Protein AF-A0AAV2GQD8-F1 (afdb_monomer_lite)

InterPro domains:
  IPR002680 Alternative oxidase [PTHR31803] (1-68)

Secondary structure (DSSP, 8-state):
-BPPHHHHHHHHSS-THHHHHT-SSS-TT------SBHHHHHHHHHHHHHHHHHHHHHTTSTT----TT---------------SHHHHHHHHTSPP------

Sequence (103 aa):
MPAPEVAVRYYTGGDLYLFDEFQTSRVPNSRRPRIGSLYDTFVNIREDEGEHCKTMKACQTPGNLRSPHSYAADDSNEDESSCEGIVDCLKKSVGPALSKTKQ

Organism: NCBI:txid586398

Radius of gyration: 21.71 Å; chains: 1; bounding box: 46×34×69 Å

pLDDT: mean 72.28, std 17.32, range [35.75, 95.94]

Foldseek 3Di:
DFDDPVLCCQQPHDDPVVQQLLQLPDHPPPDRQDGGHNVSSVVVVVVSVVSVVVSVVLVQFPPSHDDPPDDPPDDDDDPPPDQSDPVSVVVVVPPDDDDDDDD

Structure (mmCIF, N/CA/C/O backbone):
data_AF-A0AAV2GQD8-F1
#
_entry.id   AF-A0AAV2GQD8-F1
#
loop_
_atom_site.group_PDB
_atom_site.id
_atom_site.type_symbol
_atom_site.label_atom_id
_atom_site.label_alt_id
_atom_site.label_comp_id
_atom_site.label_asym_id
_atom_site.label_entity_id
_atom_site.label_seq_id
_atom_site.pdbx_PDB_ins_code
_atom_site.Cartn_x
_atom_site.Cartn_y
_atom_site.Cartn_z
_atom_site.occupancy
_atom_site.B_iso_or_equiv
_atom_site.auth_seq_id
_atom_site.auth_comp_id
_atom_site.auth_asym_id
_atom_site.auth_atom_id
_atom_site.pdbx_PDB_model_num
ATOM 1 N N . MET A 1 1 ? -6.081 1.060 22.231 1.00 91.00 1 MET A N 1
ATOM 2 C CA . MET A 1 1 ? -7.135 1.447 21.267 1.00 91.00 1 MET A CA 1
ATOM 3 C C . MET A 1 1 ? -7.270 0.349 20.223 1.00 91.00 1 MET A C 1
ATOM 5 O O . MET A 1 1 ? -6.226 -0.141 19.788 1.00 91.00 1 MET A O 1
ATOM 9 N N . PRO A 1 2 ? -8.496 -0.059 19.859 1.00 95.81 2 PRO A N 1
ATOM 10 C CA . PRO A 1 2 ? -8.719 -1.062 18.818 1.00 95.81 2 PRO A CA 1
ATOM 11 C C . PRO A 1 2 ? -8.295 -0.538 17.440 1.00 95.81 2 PRO A C 1
ATOM 13 O O . PRO A 1 2 ? -8.172 0.674 17.245 1.00 95.81 2 PRO A O 1
ATOM 16 N N . ALA A 1 3 ? -8.055 -1.450 16.500 1.00 95.62 3 ALA A N 1
ATOM 17 C CA . ALA A 1 3 ? -7.791 -1.087 15.112 1.00 95.62 3 ALA A CA 1
ATOM 18 C C . ALA A 1 3 ? -9.053 -0.496 14.443 1.00 95.62 3 ALA A C 1
ATOM 20 O O . ALA A 1 3 ? -10.159 -0.970 14.715 1.00 95.62 3 ALA A O 1
ATOM 21 N N . PRO A 1 4 ? -8.916 0.508 13.558 1.00 95.50 4 PRO A N 1
ATOM 22 C CA . PRO A 1 4 ? -10.028 1.000 12.750 1.00 95.50 4 PRO A CA 1
ATOM 23 C C . PRO A 1 4 ? -10.604 -0.100 11.853 1.00 95.50 4 PRO A C 1
ATOM 25 O O . PRO A 1 4 ? -9.856 -0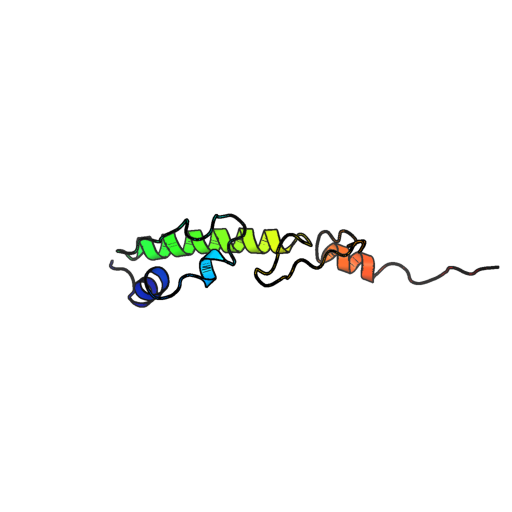.871 11.252 1.00 95.50 4 PRO A O 1
ATOM 28 N N . GLU A 1 5 ? -11.926 -0.129 11.690 1.00 93.88 5 GLU A N 1
ATOM 29 C CA . GLU A 1 5 ? -12.605 -1.167 10.903 1.00 93.88 5 GLU A CA 1
ATOM 30 C C . GLU A 1 5 ? -12.125 -1.216 9.441 1.00 93.88 5 GLU A C 1
ATOM 32 O O . GLU A 1 5 ? -11.933 -2.296 8.884 1.00 93.88 5 GLU A O 1
ATOM 37 N N . VAL A 1 6 ? -11.851 -0.053 8.838 1.00 92.31 6 VAL A N 1
ATOM 38 C CA . VAL A 1 6 ? -11.290 0.041 7.480 1.00 92.31 6 VAL A CA 1
ATOM 39 C C . VAL A 1 6 ? -9.928 -0.643 7.369 1.00 92.31 6 VAL A C 1
ATOM 41 O O . VAL A 1 6 ? -9.692 -1.366 6.408 1.00 92.31 6 VAL A O 1
ATOM 44 N N . ALA A 1 7 ? -9.061 -0.479 8.371 1.00 91.00 7 ALA A N 1
ATOM 45 C CA . ALA A 1 7 ? -7.739 -1.090 8.374 1.00 91.00 7 ALA A CA 1
ATOM 46 C C . ALA A 1 7 ? -7.847 -2.608 8.545 1.00 91.00 7 ALA A C 1
ATOM 48 O O . ALA A 1 7 ? -7.154 -3.353 7.857 1.00 91.00 7 ALA A O 1
ATOM 49 N N . VAL A 1 8 ? -8.761 -3.074 9.406 1.00 91.50 8 VAL A N 1
ATOM 50 C CA . VAL A 1 8 ? -9.047 -4.507 9.559 1.00 91.50 8 VAL A CA 1
ATOM 51 C C . VAL A 1 8 ? -9.474 -5.100 8.219 1.00 91.50 8 VAL A C 1
ATOM 53 O O . VAL A 1 8 ? -8.863 -6.062 7.764 1.00 91.50 8 VAL A O 1
ATOM 56 N N . ARG A 1 9 ? -10.458 -4.500 7.539 1.00 89.81 9 ARG A N 1
ATOM 57 C CA . ARG A 1 9 ? -10.928 -4.974 6.227 1.00 89.81 9 ARG A CA 1
ATOM 58 C C . ARG A 1 9 ? -9.836 -4.926 5.156 1.00 89.81 9 ARG A C 1
ATOM 60 O O . ARG A 1 9 ? -9.734 -5.866 4.385 1.00 89.81 9 ARG A O 1
ATOM 67 N N . TYR A 1 10 ? -9.018 -3.877 5.132 1.00 87.81 10 TYR A N 1
ATOM 68 C CA . TYR A 1 10 ? -7.930 -3.713 4.164 1.00 87.81 10 TYR A CA 1
ATOM 69 C C . TYR A 1 10 ? -6.837 -4.778 4.317 1.00 87.81 10 TYR A C 1
ATOM 71 O O . TYR A 1 10 ? -6.406 -5.366 3.334 1.00 87.81 10 TYR A O 1
ATOM 79 N N . TYR A 1 11 ? -6.413 -5.060 5.552 1.00 85.50 11 TYR A N 1
ATOM 80 C CA . TYR A 1 11 ? -5.309 -5.986 5.821 1.00 85.50 11 TYR A CA 1
ATOM 81 C C . TYR A 1 11 ? -5.726 -7.454 5.983 1.00 85.50 11 TYR A C 1
ATOM 83 O O . TYR A 1 11 ? -4.861 -8.328 5.994 1.00 85.50 11 TYR A O 1
ATOM 91 N N . THR A 1 12 ? -7.022 -7.741 6.149 1.00 85.44 12 THR A N 1
ATOM 92 C CA . THR A 1 12 ? -7.524 -9.113 6.371 1.00 85.44 12 THR A CA 1
ATOM 93 C C . THR A 1 12 ? -8.600 -9.562 5.387 1.00 85.44 12 THR A C 1
ATOM 95 O O . THR A 1 12 ? -8.899 -10.753 5.331 1.00 85.44 12 THR A O 1
ATOM 98 N N . GLY A 1 13 ? -9.200 -8.642 4.629 1.00 75.50 13 GLY A N 1
ATOM 99 C CA . GLY A 1 13 ? -10.270 -8.934 3.681 1.00 75.50 13 GLY A CA 1
ATOM 100 C C . GLY A 1 13 ? -9.784 -9.018 2.234 1.00 75.50 13 GLY A C 1
ATOM 101 O O . GLY A 1 13 ? -8.865 -8.311 1.836 1.00 75.50 13 GLY A O 1
ATOM 102 N N . GLY A 1 14 ? -10.473 -9.835 1.434 1.00 70.56 14 GLY A N 1
ATOM 103 C CA . GLY A 1 14 ? -10.323 -9.875 -0.023 1.00 70.56 14 GLY A CA 1
ATOM 104 C C . GLY A 1 14 ? -9.060 -10.569 -0.540 1.00 70.56 14 GLY A C 1
ATOM 105 O O . GLY A 1 14 ? -8.363 -11.274 0.189 1.00 70.56 14 GLY A O 1
ATOM 106 N N . ASP A 1 15 ? -8.820 -10.390 -1.838 1.00 65.94 15 ASP A N 1
ATOM 107 C CA . ASP A 1 15 ? -7.637 -10.884 -2.535 1.00 65.94 15 ASP A CA 1
ATOM 108 C C . ASP A 1 15 ? -6.484 -9.882 -2.363 1.00 65.94 15 ASP A C 1
ATOM 110 O O . ASP A 1 15 ? -6.488 -8.799 -2.949 1.00 65.94 15 ASP A O 1
ATOM 114 N N . LEU A 1 16 ? -5.503 -10.229 -1.523 1.00 64.19 16 LEU A N 1
ATOM 115 C CA . LEU A 1 16 ? -4.306 -9.418 -1.244 1.00 64.19 16 LEU A CA 1
ATOM 116 C C . LEU A 1 16 ? -3.320 -9.382 -2.431 1.00 64.19 16 LEU A C 1
ATOM 118 O O . LEU A 1 16 ? -2.214 -8.864 -2.292 1.00 64.19 16 LEU A O 1
ATOM 122 N N . TYR A 1 17 ? -3.724 -9.913 -3.588 1.00 53.81 17 TYR A N 1
ATOM 123 C CA . TYR A 1 17 ? -2.973 -10.004 -4.839 1.00 53.81 17 TYR A CA 1
ATOM 124 C C . TYR A 1 17 ? -2.222 -8.721 -5.218 1.00 53.81 17 TYR A C 1
ATOM 126 O O . TYR A 1 17 ? -1.050 -8.779 -5.583 1.00 53.81 17 TYR A O 1
ATOM 134 N N . LEU A 1 18 ? -2.836 -7.547 -5.028 1.00 56.88 18 LEU A N 1
ATOM 135 C CA . LEU A 1 18 ? -2.186 -6.268 -5.341 1.00 56.88 18 LEU A CA 1
ATOM 136 C C . LEU A 1 18 ? -1.017 -5.900 -4.412 1.00 56.88 18 LEU A C 1
ATOM 138 O O . LEU A 1 18 ? -0.214 -5.051 -4.778 1.00 56.88 18 LEU A O 1
ATOM 142 N N . PHE A 1 19 ? -0.876 -6.498 -3.229 1.00 60.38 19 PHE A N 1
ATOM 143 C CA . PHE A 1 19 ? 0.274 -6.204 -2.366 1.00 60.38 19 PHE A CA 1
ATOM 144 C C . PHE A 1 19 ? 1.501 -7.019 -2.731 1.00 60.38 19 PHE A C 1
ATOM 146 O O . PHE A 1 19 ? 2.612 -6.514 -2.616 1.00 60.38 19 PHE A O 1
ATOM 153 N N . ASP A 1 20 ? 1.314 -8.268 -3.147 1.00 63.81 20 ASP A N 1
ATOM 154 C CA . ASP A 1 20 ? 2.431 -9.160 -3.447 1.00 63.81 20 ASP A CA 1
ATOM 155 C C . ASP A 1 20 ? 3.028 -8.905 -4.831 1.00 63.81 20 ASP A C 1
ATOM 157 O O . ASP A 1 20 ? 4.241 -9.006 -4.990 1.00 63.81 20 ASP A O 1
ATOM 161 N N . GLU A 1 21 ? 2.214 -8.551 -5.831 1.00 62.97 21 GLU A N 1
ATOM 162 C CA . GLU A 1 21 ? 2.711 -8.351 -7.200 1.00 62.97 21 GLU A CA 1
ATOM 163 C C . GLU A 1 21 ? 3.638 -7.142 -7.344 1.00 62.97 21 GLU A C 1
ATOM 165 O O . GLU A 1 21 ? 4.584 -7.176 -8.131 1.00 62.97 21 GLU A O 1
ATOM 170 N N . PHE A 1 22 ? 3.380 -6.072 -6.591 1.00 62.84 22 PHE A N 1
ATOM 171 C CA . PHE A 1 22 ? 4.165 -4.840 -6.676 1.00 62.84 22 PHE A CA 1
ATOM 172 C C . PHE A 1 22 ? 5.341 -4.806 -5.693 1.00 62.84 22 PHE A C 1
ATOM 174 O O . PHE A 1 22 ? 6.157 -3.891 -5.761 1.00 62.84 22 PHE A O 1
ATOM 181 N N . GLN A 1 23 ? 5.475 -5.797 -4.806 1.00 69.81 23 GLN A N 1
ATOM 182 C CA . GLN A 1 23 ? 6.616 -5.908 -3.900 1.00 69.81 23 GLN A CA 1
ATOM 183 C C . GLN A 1 23 ? 7.820 -6.514 -4.620 1.00 69.81 23 GLN A C 1
ATOM 185 O O . GLN A 1 23 ? 7.916 -7.717 -4.833 1.00 69.81 23 GLN A O 1
ATOM 190 N N . THR A 1 24 ? 8.807 -5.681 -4.934 1.00 69.50 24 THR A N 1
ATOM 191 C CA . THR A 1 24 ? 10.014 -6.119 -5.657 1.00 69.50 24 THR A CA 1
ATOM 192 C C . THR A 1 24 ? 11.045 -6.827 -4.777 1.00 69.50 24 THR A C 1
ATOM 194 O O . THR A 1 24 ? 12.006 -7.394 -5.292 1.00 69.50 24 THR A O 1
ATOM 197 N N . SER A 1 25 ? 10.889 -6.779 -3.448 1.00 72.19 25 SER A N 1
ATOM 198 C CA . SER A 1 25 ? 11.919 -7.216 -2.493 1.00 72.19 25 SER A CA 1
ATOM 199 C C . SER A 1 25 ? 11.556 -8.443 -1.656 1.00 72.19 25 SER A C 1
ATOM 201 O O . SER A 1 25 ? 12.374 -8.907 -0.855 1.00 72.19 25 SER A O 1
ATOM 203 N N . ARG A 1 26 ? 10.340 -8.974 -1.815 1.00 72.25 26 ARG A N 1
ATOM 204 C CA . ARG A 1 26 ? 9.814 -10.088 -1.020 1.00 72.25 26 ARG A CA 1
ATOM 205 C C . ARG A 1 26 ? 9.200 -11.163 -1.901 1.00 72.25 26 ARG A C 1
ATOM 207 O O . ARG A 1 26 ? 8.740 -10.908 -3.004 1.00 72.25 26 ARG A O 1
ATOM 214 N N . VAL A 1 27 ? 9.195 -12.385 -1.374 1.00 75.69 27 VAL A N 1
ATOM 215 C CA . VAL A 1 27 ? 8.498 -13.512 -1.999 1.00 75.69 27 VAL A CA 1
ATOM 216 C C . VAL A 1 27 ? 6.985 -13.291 -1.858 1.00 75.69 27 VAL A C 1
ATOM 218 O O . VAL A 1 27 ? 6.548 -12.967 -0.745 1.00 75.69 27 VAL A O 1
ATOM 221 N N . PRO A 1 28 ? 6.187 -13.514 -2.917 1.00 74.50 28 PRO A N 1
ATOM 222 C CA . PRO A 1 28 ? 4.733 -13.464 -2.831 1.00 74.50 28 PRO A CA 1
ATOM 223 C C . PRO A 1 28 ? 4.186 -14.350 -1.705 1.00 74.50 28 PRO A C 1
ATOM 225 O O . PRO A 1 28 ? 4.701 -15.435 -1.434 1.00 74.50 28 PRO A O 1
ATOM 228 N N . ASN A 1 29 ? 3.119 -13.903 -1.058 1.00 72.44 29 ASN A N 1
ATOM 229 C CA . ASN A 1 29 ? 2.391 -14.531 0.040 1.00 72.44 29 ASN A CA 1
ATOM 230 C C . ASN A 1 29 ? 3.213 -14.727 1.323 1.00 72.44 29 ASN A C 1
ATOM 232 O O . ASN A 1 29 ? 2.775 -15.424 2.245 1.00 72.44 29 ASN A O 1
ATOM 236 N N . SER A 1 30 ? 4.397 -14.112 1.418 1.00 76.50 30 SER A N 1
ATOM 237 C CA . SER A 1 30 ? 5.285 -14.257 2.580 1.00 76.50 30 SER A CA 1
ATOM 238 C C . SER A 1 30 ? 4.856 -13.421 3.790 1.00 76.50 30 SER A C 1
ATOM 240 O O . SER A 1 30 ? 5.237 -13.737 4.921 1.00 76.50 30 SER A O 1
ATOM 242 N N . ARG A 1 31 ? 4.056 -12.364 3.594 1.00 77.06 31 ARG A N 1
ATOM 243 C CA . ARG A 1 31 ? 3.581 -11.476 4.666 1.00 77.06 31 ARG A CA 1
ATOM 244 C C . ARG A 1 31 ? 2.073 -11.617 4.854 1.00 77.06 31 ARG A C 1
ATOM 246 O O . ARG A 1 31 ? 1.297 -11.398 3.935 1.00 77.06 31 ARG A O 1
ATOM 253 N N . ARG A 1 32 ? 1.659 -11.907 6.092 1.00 78.62 32 ARG A N 1
ATOM 254 C CA . ARG A 1 32 ? 0.261 -11.821 6.542 1.00 78.62 32 ARG A CA 1
ATOM 255 C C . ARG A 1 32 ? 0.168 -10.856 7.727 1.00 78.62 32 ARG A C 1
ATOM 257 O O . ARG A 1 32 ? 0.584 -11.229 8.829 1.00 78.62 32 ARG A O 1
ATOM 264 N N . PRO A 1 33 ? -0.289 -9.611 7.511 1.00 82.56 33 PRO A N 1
ATOM 265 C CA . PRO A 1 33 ? -0.345 -8.593 8.554 1.00 82.56 33 PRO A CA 1
ATOM 266 C C . PRO A 1 33 ? -1.244 -9.024 9.718 1.00 82.56 33 PRO A C 1
ATOM 268 O O . PRO A 1 33 ? -2.328 -9.569 9.519 1.00 82.56 33 PRO A O 1
ATOM 271 N N . ARG A 1 34 ? -0.799 -8.777 10.953 1.00 85.75 34 ARG A N 1
ATOM 272 C CA . ARG A 1 34 ? -1.645 -8.925 12.147 1.00 85.75 34 ARG A CA 1
ATOM 273 C C . ARG A 1 34 ? -2.321 -7.590 12.426 1.00 85.75 34 ARG A C 1
ATOM 275 O O . ARG A 1 34 ? -1.691 -6.548 12.261 1.00 85.75 34 ARG A O 1
ATOM 282 N N . ILE A 1 35 ? -3.581 -7.611 12.857 1.00 90.25 35 ILE A N 1
ATOM 283 C CA . ILE A 1 35 ? -4.307 -6.387 13.195 1.00 90.25 35 ILE A CA 1
ATOM 284 C C . ILE A 1 35 ? -5.266 -6.616 14.367 1.00 90.25 35 ILE A C 1
ATOM 286 O O . ILE A 1 35 ? -6.300 -7.261 14.235 1.00 90.25 35 ILE A O 1
ATOM 290 N N . GLY A 1 36 ? -4.897 -6.113 15.545 1.00 90.94 36 GLY A N 1
ATOM 291 C CA . GLY A 1 36 ? -5.753 -6.115 16.738 1.00 90.94 36 GLY A CA 1
ATOM 292 C C . GLY A 1 36 ? -5.828 -4.750 17.420 1.00 90.94 36 GLY A C 1
ATOM 293 O O . GLY A 1 36 ? -6.790 -4.446 18.126 1.00 90.94 36 GLY A O 1
ATOM 294 N N . SER A 1 37 ? -4.840 -3.893 17.178 1.00 95.94 37 SER A N 1
ATOM 295 C CA . SER A 1 37 ? -4.720 -2.577 17.789 1.00 95.94 37 SER A CA 1
ATOM 296 C C . SER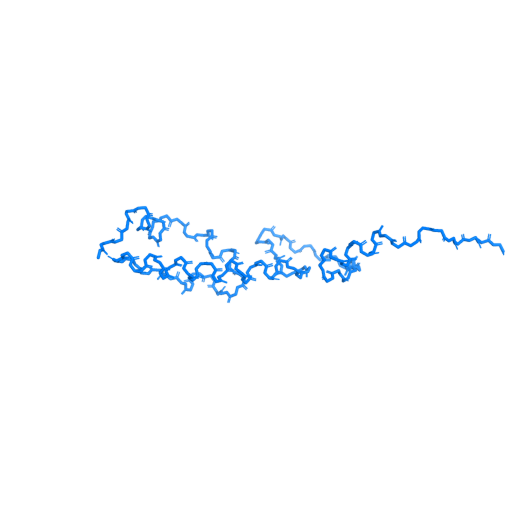 A 1 37 ? -4.451 -1.474 16.766 1.00 95.94 37 SER A C 1
ATOM 298 O O . SER A 1 37 ? -4.005 -1.711 15.641 1.00 95.94 37 SER A O 1
ATOM 300 N N . LEU A 1 38 ? -4.682 -0.227 17.185 1.00 95.81 38 LEU A N 1
ATOM 301 C CA . LEU A 1 38 ? -4.286 0.949 16.406 1.00 95.81 38 LEU A CA 1
ATOM 302 C C . LEU A 1 38 ? -2.770 0.968 16.139 1.00 95.81 38 LEU A C 1
ATOM 304 O O . LEU A 1 38 ? -2.334 1.392 15.074 1.00 95.81 38 LEU A O 1
ATOM 308 N N . TYR A 1 39 ? -1.969 0.469 17.082 1.00 95.94 39 TYR A N 1
ATOM 309 C CA . TYR A 1 39 ? -0.525 0.352 16.904 1.00 95.94 39 TYR A CA 1
ATOM 310 C C . TYR A 1 39 ? -0.173 -0.594 15.752 1.00 95.94 39 TYR A C 1
ATOM 312 O O . TYR A 1 39 ? 0.625 -0.228 14.893 1.00 95.94 39 TYR A O 1
ATOM 320 N N . ASP A 1 40 ? -0.833 -1.752 15.671 1.00 94.31 40 ASP A N 1
ATOM 321 C CA . ASP A 1 40 ? -0.613 -2.706 14.576 1.00 94.31 40 ASP A CA 1
ATOM 322 C C . ASP A 1 40 ? -0.925 -2.080 13.213 1.00 94.31 40 ASP A C 1
ATOM 324 O O . ASP A 1 40 ? -0.235 -2.345 12.235 1.00 94.31 40 ASP A O 1
ATOM 328 N N . THR A 1 41 ? -1.925 -1.193 13.157 1.00 93.75 41 THR A N 1
ATOM 329 C CA . THR A 1 41 ? -2.257 -0.444 11.935 1.00 93.75 41 THR A CA 1
ATOM 330 C C . THR A 1 41 ? -1.078 0.419 11.486 1.00 93.75 41 THR A C 1
ATOM 332 O O . THR A 1 41 ? -0.670 0.344 10.331 1.00 93.75 41 THR A O 1
ATOM 335 N N . PHE A 1 42 ? -0.476 1.188 12.398 1.00 95.81 42 PHE A N 1
ATOM 336 C CA . PHE A 1 42 ? 0.692 2.015 12.078 1.00 95.81 42 PHE A CA 1
ATOM 337 C C . PHE A 1 42 ? 1.928 1.191 11.723 1.00 95.81 42 PHE A C 1
ATOM 339 O O . PHE A 1 42 ? 2.678 1.573 10.828 1.00 95.81 42 PHE A O 1
ATOM 346 N N . VAL A 1 43 ? 2.142 0.057 12.395 1.00 94.38 43 VAL A N 1
ATOM 347 C CA . VAL A 1 43 ? 3.224 -0.868 12.040 1.00 94.38 43 VAL A CA 1
ATOM 348 C C . VAL A 1 43 ? 3.016 -1.403 10.628 1.00 94.38 43 VAL A C 1
ATOM 350 O O . VAL A 1 43 ? 3.953 -1.383 9.837 1.00 94.38 43 VAL A O 1
ATOM 353 N N . ASN A 1 44 ? 1.799 -1.825 10.280 1.00 91.44 44 ASN A N 1
ATOM 354 C CA . ASN A 1 44 ? 1.513 -2.342 8.946 1.00 91.44 44 ASN A CA 1
ATOM 355 C C . ASN A 1 44 ? 1.748 -1.283 7.863 1.00 91.44 44 ASN A C 1
ATOM 357 O O . ASN A 1 44 ? 2.440 -1.603 6.900 1.00 91.44 44 ASN A O 1
ATOM 361 N N . ILE A 1 45 ? 1.292 -0.043 8.082 1.00 92.69 45 ILE A N 1
ATOM 362 C CA . ILE A 1 45 ? 1.534 1.098 7.182 1.00 92.69 45 ILE A CA 1
ATOM 363 C C . ILE A 1 45 ? 3.033 1.356 7.020 1.00 92.69 45 ILE A C 1
ATOM 365 O O . ILE A 1 45 ? 3.519 1.484 5.903 1.00 92.69 45 ILE A O 1
ATOM 369 N N . ARG A 1 46 ? 3.795 1.395 8.121 1.00 94.31 46 ARG A N 1
ATOM 370 C CA . ARG A 1 46 ? 5.247 1.625 8.075 1.00 94.31 46 ARG A CA 1
ATOM 371 C C . ARG A 1 46 ? 5.955 0.612 7.177 1.00 94.31 46 ARG A C 1
ATOM 373 O O . ARG A 1 46 ? 6.845 0.983 6.419 1.00 94.31 46 ARG A O 1
ATOM 380 N N . GLU A 1 47 ? 5.600 -0.663 7.307 1.00 89.44 47 GLU A N 1
ATOM 381 C CA . GLU A 1 47 ? 6.196 -1.719 6.488 1.00 89.44 47 GLU A CA 1
ATOM 382 C C . GLU A 1 47 ? 5.808 -1.577 5.010 1.00 89.44 47 GLU A C 1
ATOM 384 O O . GLU A 1 47 ? 6.673 -1.743 4.152 1.00 89.44 47 GLU A O 1
ATOM 389 N N . ASP A 1 48 ? 4.554 -1.216 4.715 1.00 88.75 48 ASP A N 1
ATOM 390 C CA . ASP A 1 48 ? 4.090 -0.988 3.340 1.00 88.75 48 ASP A CA 1
ATOM 391 C C . ASP A 1 48 ? 4.848 0.181 2.689 1.00 88.75 48 ASP A C 1
ATOM 393 O O . ASP A 1 48 ? 5.372 0.036 1.586 1.00 88.75 48 ASP A O 1
ATOM 397 N N . GLU A 1 49 ? 5.033 1.300 3.399 1.00 92.06 49 GLU A N 1
ATOM 398 C CA . GLU A 1 49 ? 5.826 2.434 2.896 1.00 92.06 49 GLU A CA 1
ATOM 399 C C . GLU A 1 49 ? 7.302 2.074 2.667 1.00 92.06 49 GLU A C 1
ATOM 401 O O . GLU A 1 49 ? 7.953 2.582 1.748 1.00 92.06 49 GLU A O 1
ATOM 406 N N . GLY A 1 50 ? 7.841 1.154 3.471 1.00 89.25 50 GLY A N 1
ATOM 407 C CA . GLY A 1 50 ? 9.166 0.586 3.250 1.00 89.25 50 GLY A CA 1
ATOM 408 C C . GLY A 1 50 ? 9.252 -0.179 1.927 1.00 89.25 50 GLY A C 1
ATOM 409 O O . GLY A 1 50 ? 10.215 -0.010 1.177 1.00 89.25 50 GLY A O 1
ATOM 410 N N . GLU A 1 51 ? 8.247 -0.996 1.611 1.00 87.06 51 GLU A N 1
ATOM 411 C CA . GLU A 1 51 ? 8.171 -1.711 0.334 1.00 87.06 51 GLU A CA 1
ATOM 412 C C . GLU A 1 51 ? 7.899 -0.771 -0.851 1.00 87.06 51 GLU A C 1
ATOM 414 O O . GLU A 1 51 ? 8.505 -0.945 -1.912 1.00 87.06 51 GLU A O 1
ATOM 419 N N . HIS A 1 52 ? 7.091 0.280 -0.678 1.00 88.50 52 HIS A N 1
ATOM 420 C CA . HIS A 1 52 ? 6.911 1.321 -1.694 1.00 88.50 52 HIS A CA 1
ATOM 421 C C . HIS A 1 52 ? 8.247 1.975 -2.057 1.00 88.50 52 HIS A C 1
ATOM 423 O O . HIS A 1 52 ? 8.586 2.070 -3.235 1.00 88.50 52 HIS A O 1
ATOM 429 N N . CYS A 1 53 ? 9.062 2.349 -1.066 1.00 89.81 53 CYS A N 1
ATOM 430 C CA . CYS A 1 53 ? 10.390 2.918 -1.310 1.00 89.81 53 CYS A CA 1
ATOM 431 C C . CYS A 1 53 ? 11.287 1.981 -2.135 1.00 89.81 53 CYS A C 1
ATOM 433 O O . CYS A 1 53 ? 11.970 2.421 -3.063 1.00 89.81 53 CYS A O 1
ATOM 435 N N . LYS A 1 54 ? 11.292 0.684 -1.809 1.00 88.00 54 LYS A N 1
ATOM 436 C CA . LYS A 1 54 ? 12.090 -0.315 -2.536 1.00 88.00 54 LYS A CA 1
ATOM 437 C C . LYS A 1 54 ? 11.599 -0.496 -3.965 1.00 88.00 54 LYS A C 1
ATOM 439 O O . LYS A 1 54 ? 12.415 -0.555 -4.879 1.00 88.00 54 LYS A O 1
ATOM 444 N N . THR A 1 55 ? 10.285 -0.519 -4.153 1.00 85.94 55 THR A N 1
ATOM 445 C CA . THR A 1 55 ? 9.647 -0.600 -5.469 1.00 85.94 55 THR A CA 1
ATOM 446 C C . THR A 1 55 ? 10.009 0.619 -6.308 1.00 85.94 55 THR A C 1
ATOM 448 O O . THR A 1 55 ? 10.550 0.468 -7.396 1.00 85.94 55 THR A O 1
ATOM 451 N N . MET A 1 56 ? 9.866 1.829 -5.760 1.00 86.75 56 MET A N 1
ATOM 452 C CA . MET A 1 56 ? 10.248 3.073 -6.435 1.00 86.75 56 MET A CA 1
ATOM 453 C C . MET A 1 56 ? 11.731 3.122 -6.798 1.00 86.75 56 MET A C 1
ATOM 455 O O . MET A 1 56 ? 12.086 3.656 -7.845 1.00 86.75 56 MET A O 1
ATOM 459 N N . LYS A 1 57 ? 12.606 2.559 -5.957 1.00 86.94 57 LYS A N 1
ATOM 460 C CA . LYS A 1 57 ? 14.029 2.419 -6.274 1.00 86.94 57 LYS A CA 1
ATOM 461 C C . LYS A 1 57 ? 14.259 1.403 -7.393 1.00 86.94 57 LYS A C 1
ATOM 463 O O . LYS A 1 57 ? 15.049 1.670 -8.289 1.00 86.94 57 LYS A O 1
ATOM 468 N N . ALA A 1 58 ? 13.564 0.268 -7.367 1.00 85.25 58 ALA A N 1
ATOM 469 C CA . ALA A 1 58 ? 13.646 -0.747 -8.411 1.00 85.25 58 ALA A CA 1
ATOM 470 C C . ALA A 1 58 ? 13.188 -0.210 -9.778 1.00 85.25 58 ALA A C 1
ATOM 472 O O . ALA A 1 58 ? 13.828 -0.527 -10.775 1.00 85.25 58 ALA A O 1
ATOM 473 N N . CYS A 1 59 ? 12.167 0.658 -9.810 1.00 83.94 59 CYS A N 1
ATOM 474 C CA . CYS A 1 59 ? 11.688 1.343 -11.017 1.00 83.94 59 CYS A CA 1
ATOM 475 C C . CYS A 1 59 ? 12.727 2.270 -11.671 1.00 83.94 59 CYS A C 1
ATOM 477 O O . CYS A 1 59 ? 12.535 2.673 -12.814 1.00 83.94 59 CYS A O 1
ATOM 479 N N . GLN A 1 60 ? 13.789 2.666 -10.960 1.00 84.69 60 GLN A N 1
ATOM 480 C CA . GLN A 1 60 ? 14.826 3.543 -11.519 1.00 84.69 60 GLN A CA 1
ATOM 481 C C . GLN A 1 60 ? 15.791 2.789 -12.439 1.00 84.69 60 GLN A C 1
ATOM 483 O O . GLN A 1 60 ? 16.484 3.424 -13.229 1.00 84.69 60 GLN A O 1
ATOM 488 N N . THR A 1 61 ? 15.834 1.457 -12.343 1.00 82.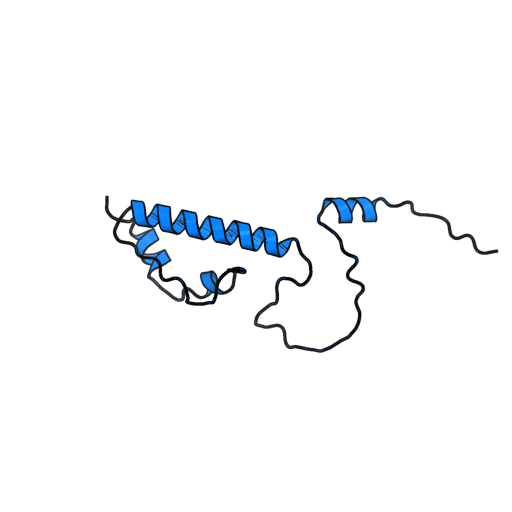19 61 THR A N 1
ATOM 489 C CA . THR A 1 61 ? 16.697 0.610 -13.167 1.00 82.19 61 THR A CA 1
ATOM 490 C C . THR A 1 61 ? 15.882 -0.003 -14.312 1.00 82.19 61 THR A C 1
ATOM 492 O O . THR A 1 61 ? 14.934 -0.748 -14.040 1.00 82.19 61 THR A O 1
ATOM 495 N N . PRO A 1 62 ? 16.241 0.256 -15.584 1.00 80.56 62 PRO A N 1
ATOM 496 C CA . PRO A 1 62 ? 15.600 -0.381 -16.734 1.00 80.56 62 PRO A CA 1
ATOM 497 C C . PRO A 1 62 ? 15.636 -1.914 -16.645 1.00 80.56 62 PRO A C 1
ATOM 499 O O . PRO A 1 62 ? 16.593 -2.494 -16.134 1.00 80.56 62 PRO A O 1
ATOM 502 N N . GLY A 1 63 ? 14.577 -2.580 -17.111 1.00 77.69 63 GLY A N 1
ATOM 503 C CA . GLY A 1 63 ? 14.481 -4.048 -17.141 1.00 77.69 63 GLY A CA 1
ATOM 504 C C . GLY A 1 63 ? 14.288 -4.743 -15.784 1.00 77.69 63 GLY A C 1
ATOM 505 O O . GLY A 1 63 ? 14.116 -5.958 -15.743 1.00 77.69 63 GLY A O 1
ATOM 506 N N . ASN A 1 64 ? 14.270 -4.004 -14.671 1.00 74.44 64 ASN A N 1
ATOM 507 C CA . ASN A 1 64 ? 14.161 -4.577 -13.324 1.00 74.44 64 ASN A CA 1
ATOM 508 C C . ASN A 1 64 ? 12.716 -4.933 -12.910 1.00 74.44 64 ASN A C 1
ATOM 510 O O . ASN A 1 64 ? 12.496 -5.556 -11.874 1.00 74.44 64 ASN A O 1
ATOM 514 N N . LEU A 1 65 ? 11.723 -4.539 -13.712 1.00 73.00 65 LEU A N 1
ATOM 515 C CA . LEU A 1 65 ? 10.318 -4.896 -13.530 1.00 73.00 65 LEU A CA 1
ATOM 516 C C . LEU A 1 65 ? 9.831 -5.678 -14.742 1.00 73.00 65 LEU A C 1
ATOM 518 O O . LEU A 1 65 ? 9.988 -5.238 -15.879 1.00 73.00 65 LEU A O 1
ATOM 522 N N . ARG A 1 66 ? 9.191 -6.820 -14.491 1.00 70.25 66 ARG A N 1
ATOM 523 C CA . ARG A 1 66 ? 8.607 -7.664 -15.531 1.00 70.25 66 ARG A CA 1
ATOM 524 C C . ARG A 1 66 ? 7.136 -7.899 -15.227 1.00 70.25 66 ARG A C 1
ATOM 526 O O . ARG A 1 66 ? 6.797 -8.380 -14.151 1.00 70.25 66 ARG A O 1
ATOM 533 N N . SER A 1 67 ? 6.270 -7.593 -16.192 1.00 69.06 67 SER A N 1
ATOM 534 C CA . SER A 1 67 ? 4.846 -7.913 -16.070 1.00 69.06 67 SER A CA 1
ATOM 535 C C . SER A 1 67 ? 4.657 -9.435 -15.989 1.00 69.06 67 SER A C 1
ATOM 537 O O . SER A 1 67 ? 5.197 -10.143 -16.847 1.00 69.06 67 SER A O 1
ATOM 539 N N . PRO A 1 68 ? 3.846 -9.955 -15.050 1.00 64.25 68 PRO A N 1
ATOM 540 C CA . PRO A 1 68 ? 3.464 -11.370 -15.010 1.00 64.25 68 PRO A CA 1
ATOM 541 C C . PRO A 1 68 ? 2.779 -11.865 -16.296 1.00 64.25 68 PRO A C 1
ATOM 543 O O . PRO A 1 68 ? 2.774 -13.060 -16.569 1.00 64.25 68 PRO A O 1
ATOM 546 N N . HIS A 1 69 ? 2.242 -10.949 -17.112 1.00 65.44 69 HIS A N 1
ATOM 547 C CA . HIS A 1 69 ? 1.628 -11.234 -18.415 1.00 65.44 69 HIS A CA 1
ATOM 548 C C . HIS A 1 69 ? 2.584 -11.072 -19.612 1.00 65.44 69 HIS A C 1
ATOM 550 O O . HIS A 1 69 ? 2.155 -11.174 -20.759 1.00 65.44 69 HIS A O 1
ATOM 556 N N . SER A 1 70 ? 3.878 -10.813 -19.383 1.00 69.69 70 SER A N 1
ATOM 557 C CA . SER A 1 70 ? 4.863 -10.745 -20.471 1.00 69.69 70 SER A CA 1
ATOM 558 C C . SER A 1 70 ? 5.213 -12.150 -20.969 1.00 69.69 70 SER A C 1
ATOM 560 O O . SER A 1 70 ? 6.027 -12.873 -20.380 1.00 69.69 70 SER A O 1
ATOM 562 N N . TYR A 1 71 ? 4.578 -12.548 -22.072 1.00 57.91 71 TYR A N 1
ATOM 563 C CA . TYR A 1 71 ? 4.963 -13.730 -22.839 1.00 57.91 71 TYR A CA 1
ATOM 564 C C . TYR A 1 71 ? 6.433 -13.567 -23.241 1.00 57.91 71 TYR A C 1
ATOM 566 O O . TYR A 1 71 ? 6.808 -12.531 -23.787 1.00 57.91 71 TYR A O 1
ATOM 574 N N . ALA A 1 72 ? 7.276 -14.549 -22.923 1.00 55.41 72 ALA A N 1
ATOM 575 C CA . ALA A 1 72 ? 8.679 -14.533 -23.322 1.00 55.41 72 ALA A CA 1
ATOM 576 C C . ALA A 1 72 ? 8.771 -14.741 -24.842 1.00 55.41 72 ALA A C 1
ATOM 578 O O . ALA A 1 72 ? 8.924 -15.866 -25.308 1.00 55.41 72 ALA A O 1
ATOM 579 N N . ALA A 1 73 ? 8.617 -13.667 -25.611 1.00 49.97 73 ALA A N 1
ATOM 580 C CA . ALA A 1 73 ? 9.161 -13.601 -26.953 1.00 49.97 73 ALA A CA 1
ATOM 581 C C . ALA A 1 73 ? 10.628 -13.191 -26.797 1.00 49.97 73 ALA A C 1
ATOM 583 O O . ALA A 1 73 ? 10.938 -12.067 -26.414 1.00 49.97 73 ALA A O 1
ATOM 584 N N . ASP A 1 74 ? 11.500 -14.172 -26.978 1.00 58.00 74 ASP A N 1
ATOM 585 C CA . ASP A 1 74 ? 12.927 -13.991 -27.198 1.00 58.00 74 ASP A CA 1
ATOM 586 C C . ASP A 1 74 ? 13.115 -13.104 -28.440 1.00 58.00 74 ASP A C 1
ATOM 588 O O . ASP A 1 74 ? 12.756 -13.531 -29.537 1.00 58.00 74 ASP A O 1
ATOM 592 N N . ASP A 1 75 ? 13.604 -11.870 -28.282 1.00 42.75 75 ASP A N 1
ATOM 593 C CA . ASP A 1 75 ? 14.349 -11.214 -29.359 1.00 42.75 75 ASP A CA 1
ATOM 594 C C . ASP A 1 75 ? 15.395 -10.226 -28.816 1.00 42.75 75 ASP A C 1
ATOM 596 O O . ASP A 1 75 ? 15.115 -9.125 -28.347 1.00 42.75 75 ASP A O 1
ATOM 600 N N . SER A 1 76 ? 16.626 -10.721 -28.810 1.00 51.41 76 SER A N 1
ATOM 601 C CA . SER A 1 76 ? 17.861 -10.069 -29.240 1.00 51.41 76 SER A CA 1
ATOM 602 C C . SER A 1 76 ? 17.816 -8.569 -29.618 1.00 51.41 76 SER A C 1
ATOM 604 O O . SER A 1 76 ? 17.333 -8.195 -30.679 1.00 51.41 76 SER A O 1
ATOM 606 N N . ASN A 1 77 ? 18.585 -7.771 -28.864 1.00 47.56 77 ASN A N 1
ATOM 607 C CA . ASN A 1 77 ? 19.109 -6.431 -29.189 1.00 47.56 77 ASN A CA 1
ATOM 608 C C . ASN A 1 77 ? 18.128 -5.248 -29.145 1.00 47.56 77 ASN A C 1
ATOM 610 O O . ASN A 1 77 ? 17.643 -4.797 -30.177 1.00 47.56 77 ASN A O 1
ATOM 614 N N . GLU A 1 78 ? 18.057 -4.588 -27.990 1.00 43.59 78 GLU A N 1
ATOM 615 C CA . GLU A 1 78 ? 18.026 -3.125 -27.961 1.00 43.59 78 GLU A CA 1
ATOM 616 C C . GLU A 1 78 ? 19.131 -2.673 -27.001 1.00 43.59 78 GLU A C 1
ATOM 618 O O . GLU A 1 78 ? 19.165 -3.072 -25.835 1.00 43.59 78 GLU A O 1
ATOM 623 N N . ASP A 1 79 ? 20.099 -1.916 -27.527 1.00 48.12 79 ASP A N 1
ATOM 624 C CA . ASP A 1 79 ? 21.026 -1.093 -26.749 1.00 48.12 79 ASP A CA 1
ATOM 625 C C . ASP A 1 79 ? 20.176 -0.110 -25.925 1.00 48.12 79 ASP A C 1
ATOM 627 O O . ASP A 1 79 ? 19.973 1.047 -26.303 1.00 48.12 79 ASP A O 1
ATOM 631 N N . GLU A 1 80 ? 19.628 -0.584 -24.806 1.00 52.22 80 GLU A N 1
ATOM 632 C CA . GLU A 1 80 ? 18.958 0.229 -23.802 1.00 52.22 80 GLU A CA 1
ATOM 633 C C . GLU A 1 80 ? 20.040 1.099 -23.170 1.00 52.22 80 GLU A C 1
ATOM 635 O O . GLU A 1 80 ? 20.698 0.734 -22.194 1.00 52.22 80 GLU A O 1
ATOM 640 N N . SER A 1 81 ? 20.305 2.226 -23.833 1.00 51.09 81 SER A N 1
ATOM 641 C CA . SER A 1 81 ? 21.288 3.235 -23.470 1.00 51.09 81 SER A CA 1
ATOM 642 C C . SER A 1 81 ? 21.103 3.597 -22.007 1.00 51.09 81 SER A C 1
ATOM 644 O O . SER A 1 81 ? 20.259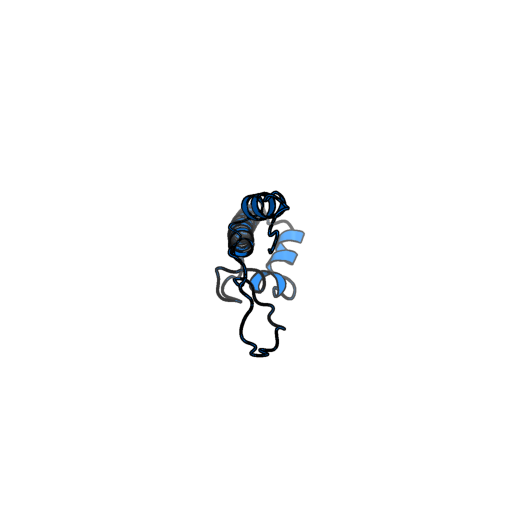 4.431 -21.690 1.00 51.09 81 SER A O 1
ATOM 646 N N . SER A 1 82 ? 21.910 2.966 -21.145 1.00 52.09 82 SER A N 1
ATOM 647 C CA . SER A 1 82 ? 21.963 3.13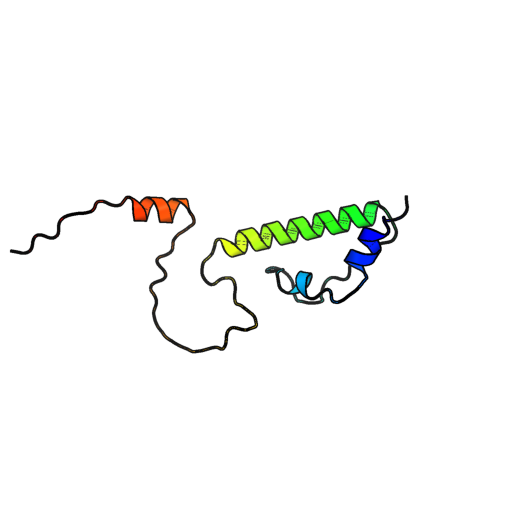5 -19.694 1.00 52.09 82 SER A CA 1
ATOM 648 C C . SER A 1 82 ? 21.705 4.591 -19.329 1.00 52.09 82 SER A C 1
ATOM 650 O O . SER A 1 82 ? 22.600 5.431 -19.440 1.00 52.09 82 SER A O 1
ATOM 652 N N . CYS A 1 83 ? 20.459 4.914 -18.991 1.00 51.00 83 CYS A N 1
ATOM 653 C CA . CYS A 1 83 ? 20.092 6.210 -18.464 1.00 51.00 83 CYS A CA 1
ATOM 654 C C . CYS A 1 83 ? 19.930 6.030 -16.961 1.00 51.00 83 CYS A C 1
ATOM 656 O O . CYS A 1 83 ? 18.953 5.451 -16.488 1.00 51.00 83 CYS A O 1
ATOM 658 N N . GLU A 1 84 ? 20.908 6.517 -16.201 1.00 57.97 84 GLU A N 1
ATOM 659 C CA . GLU A 1 84 ? 20.914 6.491 -14.731 1.00 57.97 84 GLU A CA 1
ATOM 660 C C . GLU A 1 84 ? 19.933 7.534 -14.145 1.00 57.97 84 GLU A C 1
ATOM 662 O O . GLU A 1 84 ? 20.249 8.295 -13.230 1.00 57.97 84 GLU A O 1
ATOM 667 N N . GLY A 1 85 ? 18.725 7.613 -14.709 1.00 57.03 85 GLY A N 1
ATOM 668 C CA . GLY A 1 85 ? 17.638 8.476 -14.262 1.00 57.03 85 GLY A CA 1
ATOM 669 C C . GLY A 1 85 ? 17.373 9.713 -15.126 1.00 57.03 85 GLY A C 1
ATOM 670 O O . GLY A 1 85 ? 17.991 9.960 -16.162 1.00 57.03 85 GLY A O 1
ATOM 671 N N . ILE A 1 86 ? 16.411 10.520 -14.660 1.00 64.31 86 ILE A N 1
ATOM 672 C CA . ILE A 1 86 ? 15.866 11.702 -15.359 1.00 64.31 86 ILE A CA 1
ATOM 673 C C . ILE A 1 86 ? 16.964 12.695 -15.764 1.00 64.31 86 ILE A C 1
ATOM 675 O O . ILE A 1 86 ? 16.892 13.300 -16.832 1.00 64.31 86 ILE A O 1
ATOM 679 N N . VAL A 1 87 ? 18.000 12.844 -14.936 1.00 61.34 87 VAL A N 1
ATOM 680 C CA . VAL A 1 87 ? 19.126 13.747 -15.207 1.00 61.34 87 VAL A CA 1
ATOM 681 C C . VAL A 1 87 ? 19.971 13.302 -16.401 1.00 61.34 87 VAL A C 1
ATOM 683 O O . VAL A 1 87 ? 20.509 14.155 -17.105 1.00 61.34 87 VAL A O 1
ATOM 686 N N . ASP A 1 88 ? 20.071 11.997 -16.653 1.00 61.94 88 ASP A N 1
ATOM 687 C CA . ASP A 1 88 ? 20.844 11.457 -17.770 1.00 61.94 88 ASP A CA 1
ATOM 688 C C . ASP A 1 88 ? 20.042 11.510 -19.078 1.00 61.94 88 ASP A C 1
ATOM 690 O O . ASP A 1 88 ? 20.563 11.933 -20.113 1.00 61.94 88 ASP A O 1
ATOM 694 N N . CYS A 1 89 ? 18.732 11.239 -19.005 1.00 57.94 89 CYS A N 1
ATOM 695 C CA . CYS A 1 89 ? 17.804 11.504 -20.109 1.00 57.94 89 CYS A CA 1
ATOM 696 C C . CYS A 1 89 ? 17.818 12.982 -20.528 1.00 57.94 89 CYS A C 1
ATOM 698 O O . CYS A 1 89 ? 17.905 13.275 -21.722 1.00 57.94 89 CYS A O 1
ATOM 700 N N . LEU A 1 90 ? 17.802 13.923 -19.571 1.00 65.12 90 LEU A N 1
ATOM 701 C CA . LEU A 1 90 ? 17.877 15.351 -19.894 1.00 65.12 90 LEU A CA 1
ATOM 702 C C . LEU A 1 90 ? 19.202 15.710 -20.578 1.00 65.12 90 LEU A C 1
ATOM 704 O O . LEU A 1 90 ? 19.189 16.379 -21.608 1.00 65.12 90 LEU A O 1
ATOM 708 N N . LYS A 1 91 ? 20.343 15.246 -20.058 1.00 65.56 91 LYS A N 1
ATOM 709 C CA . LYS A 1 91 ? 21.659 15.529 -20.657 1.00 65.56 91 LYS A CA 1
ATOM 710 C C . LYS A 1 91 ? 21.780 14.986 -22.080 1.00 65.56 91 LYS A C 1
ATOM 712 O O . LYS A 1 91 ? 22.286 15.694 -22.947 1.00 65.56 91 LYS A O 1
ATOM 717 N N . LYS A 1 92 ? 21.277 13.775 -22.340 1.00 62.84 92 LYS A N 1
ATOM 718 C CA . LYS A 1 92 ? 21.244 13.190 -23.690 1.00 62.84 92 LYS A CA 1
ATOM 719 C C . LYS A 1 92 ? 20.305 13.960 -24.624 1.00 62.84 92 LYS A C 1
ATOM 721 O O . LYS A 1 92 ? 20.661 14.177 -25.778 1.00 62.84 92 LYS A O 1
ATOM 726 N N . SER A 1 93 ? 19.166 14.452 -24.126 1.00 61.81 93 SER A N 1
ATOM 727 C CA . SER A 1 93 ? 18.226 15.261 -24.922 1.00 61.81 93 SER A CA 1
ATOM 728 C C . SER A 1 93 ? 18.735 16.670 -25.273 1.00 61.81 93 SER A C 1
ATOM 730 O O . SER A 1 93 ? 18.215 17.289 -26.197 1.00 61.81 93 SER A O 1
ATOM 732 N N . VAL A 1 94 ? 19.763 17.168 -24.570 1.00 64.44 94 VAL A N 1
ATOM 733 C CA . VAL A 1 94 ? 20.362 18.505 -24.771 1.00 64.44 94 VAL A CA 1
ATOM 734 C C . VAL A 1 94 ? 21.761 18.426 -25.428 1.00 64.44 94 VAL A C 1
ATOM 736 O O . VAL A 1 94 ? 22.443 19.437 -25.581 1.00 64.44 94 VAL A O 1
ATOM 739 N N . GLY A 1 95 ? 22.207 17.240 -25.867 1.00 53.75 95 GLY A N 1
ATOM 740 C CA . GLY A 1 95 ? 23.458 17.079 -26.625 1.00 53.75 95 GLY A CA 1
ATOM 741 C C . GLY A 1 95 ? 23.434 17.823 -27.975 1.00 53.75 95 GLY A C 1
ATOM 742 O O . GLY A 1 95 ? 22.367 17.961 -28.576 1.00 53.75 95 GLY A O 1
ATOM 743 N N . PRO A 1 96 ? 24.585 18.325 -28.473 1.00 45.81 96 PRO A N 1
ATOM 744 C CA . PRO A 1 96 ? 24.617 19.254 -29.595 1.00 45.81 96 PRO A CA 1
AT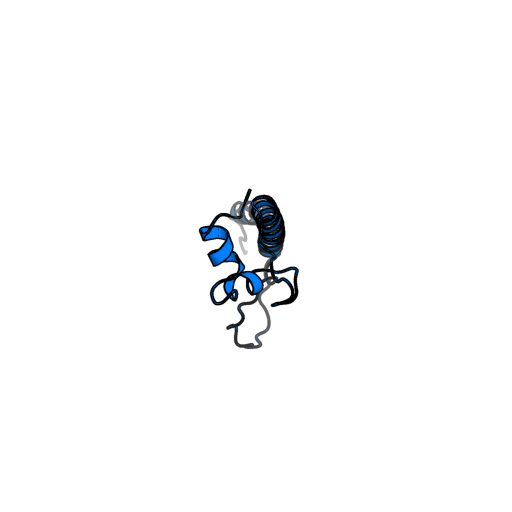OM 745 C C . PRO A 1 96 ? 24.156 18.558 -30.876 1.00 45.81 96 PRO A C 1
ATOM 747 O O . PRO A 1 96 ? 24.796 17.634 -31.378 1.00 45.81 96 PRO A O 1
ATOM 750 N N . ALA A 1 97 ? 23.044 19.030 -31.431 1.00 52.91 97 ALA A N 1
ATOM 751 C CA . ALA A 1 97 ? 22.729 18.786 -32.825 1.00 52.91 97 ALA A CA 1
ATOM 752 C C . ALA A 1 97 ? 23.798 19.466 -33.703 1.00 52.91 97 ALA A C 1
ATOM 754 O O . ALA A 1 97 ? 24.112 20.633 -33.478 1.00 52.91 97 ALA A O 1
ATOM 755 N N . LEU A 1 98 ? 24.257 18.751 -34.743 1.00 45.06 98 LEU A N 1
ATOM 756 C CA . LEU A 1 98 ? 25.108 19.198 -35.869 1.00 45.06 98 LEU A CA 1
ATOM 757 C C . LEU A 1 98 ? 26.625 19.198 -35.554 1.00 45.06 98 LEU A C 1
ATOM 759 O O . LEU A 1 98 ? 27.057 19.770 -34.568 1.00 45.06 98 LEU A O 1
ATOM 763 N N . SER A 1 99 ? 27.520 18.592 -36.342 1.00 39.50 99 SER A N 1
ATOM 764 C CA . SER A 1 99 ? 27.508 18.357 -37.789 1.00 39.50 99 SER A CA 1
ATOM 765 C C . SER A 1 99 ? 28.383 17.148 -38.187 1.00 39.50 99 SER A C 1
ATOM 767 O O . SER A 1 99 ? 29.583 17.101 -37.929 1.00 39.50 99 SER A O 1
ATOM 769 N N . LYS A 1 100 ? 27.803 16.174 -38.900 1.00 39.75 100 LYS A N 1
ATOM 770 C CA . LYS A 1 100 ? 28.559 15.316 -39.827 1.00 39.75 100 LYS A CA 1
ATOM 771 C C . LYS A 1 100 ? 28.374 15.903 -41.225 1.00 39.75 100 LYS A C 1
ATOM 773 O O . LYS A 1 100 ? 27.412 15.557 -41.905 1.00 39.75 100 LYS A O 1
ATOM 778 N N . THR A 1 101 ? 29.269 16.794 -41.649 1.00 35.75 101 THR A N 1
ATOM 779 C CA . THR A 1 101 ? 29.402 17.127 -43.075 1.00 35.75 101 THR A CA 1
ATOM 780 C C . THR A 1 101 ? 30.398 16.154 -43.683 1.00 35.75 101 THR A C 1
ATOM 782 O O . THR A 1 101 ? 31.583 16.170 -43.371 1.00 35.75 101 THR A O 1
ATOM 785 N N . LYS A 1 102 ? 29.862 15.267 -44.517 1.00 37.69 102 LYS A N 1
ATOM 786 C CA . LYS A 1 102 ? 30.585 14.376 -45.414 1.00 37.69 102 LYS A CA 1
ATOM 787 C C . LYS A 1 102 ? 31.001 15.190 -46.642 1.00 37.69 102 LYS A C 1
ATOM 789 O O . LYS A 1 102 ? 30.110 15.623 -47.370 1.00 37.69 102 LYS A O 1
ATOM 794 N N . GLN A 1 103 ? 32.302 15.379 -46.855 1.00 36.19 103 GLN A N 1
ATOM 795 C CA . GLN A 1 103 ? 32.967 15.423 -48.165 1.00 36.19 103 GLN A CA 1
ATOM 796 C C . GLN A 1 103 ? 34.478 15.319 -47.974 1.00 36.19 103 GLN A C 1
ATOM 798 O O . GLN A 1 103 ? 35.000 16.044 -47.101 1.00 36.19 103 GLN A O 1
#